Protein AF-A0A352EFZ3-F1 (afdb_monomer_lite)

Structure (mmCIF, N/CA/C/O backbone):
data_AF-A0A352EFZ3-F1
#
_entry.id   AF-A0A352EFZ3-F1
#
loop_
_atom_site.group_PDB
_atom_site.id
_atom_site.type_symbol
_atom_site.label_atom_id
_atom_site.label_alt_id
_atom_site.label_comp_id
_atom_site.label_asym_id
_atom_site.label_entity_id
_atom_site.label_seq_id
_atom_site.pdbx_PDB_ins_code
_atom_site.Cartn_x
_atom_site.Cartn_y
_atom_site.Cartn_z
_atom_site.occupancy
_atom_site.B_iso_or_e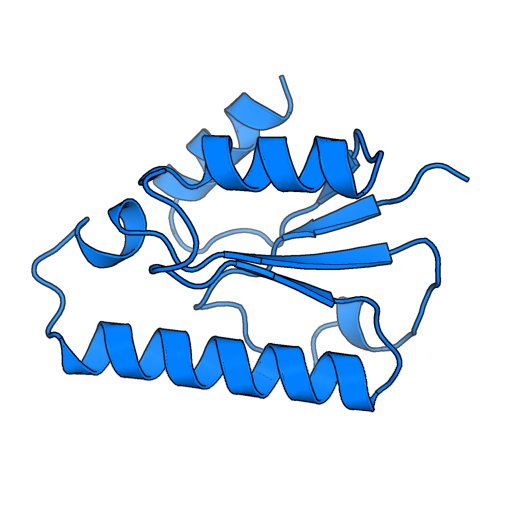quiv
_atom_site.auth_seq_id
_atom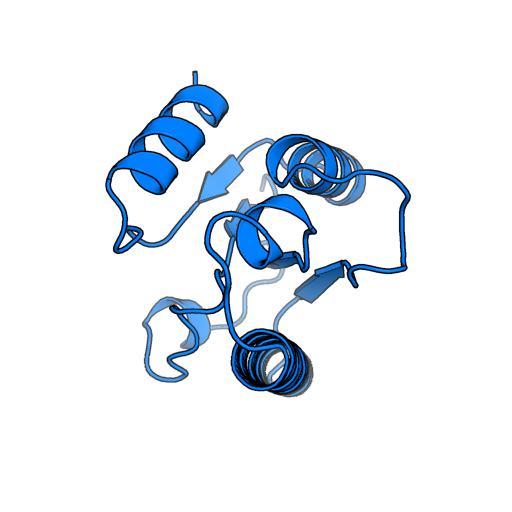_site.auth_comp_id
_atom_site.auth_asym_id
_atom_site.auth_atom_id
_atom_site.pdbx_PDB_model_num
ATOM 1 N N . MET A 1 1 ? -11.957 10.249 15.752 1.00 62.88 1 MET A N 1
ATOM 2 C CA . MET A 1 1 ? -10.671 9.515 15.722 1.00 62.88 1 MET A CA 1
ATOM 3 C C . MET A 1 1 ? -9.932 9.969 14.480 1.00 62.88 1 MET A C 1
ATOM 5 O O . MET A 1 1 ? -10.597 10.143 13.468 1.00 62.88 1 MET A O 1
ATOM 9 N N . ASN A 1 2 ? -8.627 10.232 14.569 1.00 81.69 2 ASN A N 1
ATOM 10 C CA . ASN A 1 2 ? -7.850 10.660 13.405 1.00 81.69 2 ASN A CA 1
ATOM 11 C C . ASN A 1 2 ? -7.602 9.438 12.496 1.00 81.69 2 ASN A C 1
ATOM 13 O O . ASN A 1 2 ? -7.248 8.390 13.046 1.00 81.69 2 ASN A O 1
ATOM 17 N N . PRO A 1 3 ? -7.804 9.517 11.168 1.00 91.25 3 PRO A N 1
ATOM 18 C CA . PRO A 1 3 ? -7.509 8.403 10.271 1.00 91.25 3 PRO A CA 1
ATOM 19 C C . PRO A 1 3 ? -6.028 8.015 10.364 1.00 91.25 3 PRO A C 1
ATOM 21 O O . PRO A 1 3 ? -5.174 8.872 10.593 1.00 91.25 3 PRO A O 1
ATOM 24 N N . THR A 1 4 ? -5.710 6.737 10.191 1.00 94.50 4 THR A N 1
ATOM 25 C CA . THR A 1 4 ? -4.342 6.205 10.179 1.00 94.50 4 THR A CA 1
ATOM 26 C C . THR A 1 4 ? -4.050 5.587 8.823 1.00 94.50 4 THR A C 1
ATOM 28 O O . THR A 1 4 ? -4.795 4.728 8.348 1.00 94.50 4 THR A O 1
ATOM 31 N N . ILE A 1 5 ? -2.931 5.980 8.230 1.00 95.75 5 ILE A N 1
ATOM 32 C CA . ILE A 1 5 ? -2.423 5.395 6.997 1.00 95.75 5 ILE A CA 1
ATOM 33 C C . ILE A 1 5 ? -1.476 4.248 7.338 1.00 95.75 5 ILE A C 1
ATOM 35 O O . ILE A 1 5 ? -0.573 4.394 8.160 1.00 95.75 5 ILE A O 1
ATOM 39 N N . ARG A 1 6 ? -1.667 3.103 6.686 1.00 95.69 6 ARG A N 1
ATOM 40 C CA . ARG A 1 6 ? -0.726 1.980 6.688 1.00 95.69 6 ARG A CA 1
ATOM 41 C C . ARG A 1 6 ? -0.103 1.863 5.305 1.00 95.69 6 ARG A C 1
ATOM 43 O O . ARG A 1 6 ? -0.774 1.416 4.378 1.00 95.69 6 ARG A O 1
ATOM 50 N N . LEU A 1 7 ? 1.151 2.279 5.165 1.00 94.56 7 LEU A N 1
ATOM 51 C CA . LEU A 1 7 ? 1.888 2.121 3.912 1.00 94.56 7 LEU A CA 1
ATOM 52 C C . LEU A 1 7 ? 2.290 0.651 3.748 1.00 94.56 7 LEU A C 1
ATOM 54 O O . LEU A 1 7 ? 2.874 0.069 4.665 1.00 94.56 7 LEU A O 1
ATOM 58 N N . VAL A 1 8 ? 1.970 0.065 2.593 1.00 93.6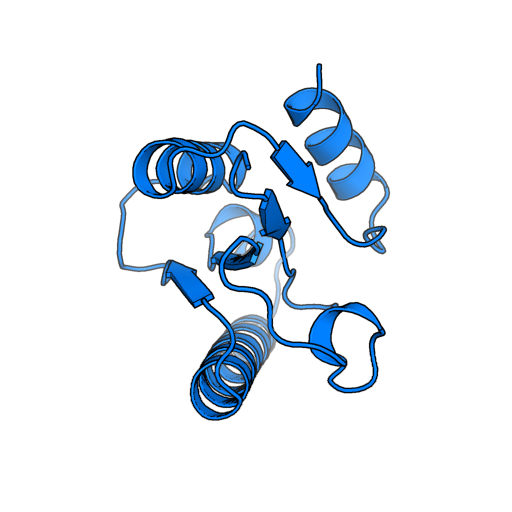9 8 VAL A N 1
ATOM 59 C CA . VAL A 1 8 ? 2.333 -1.311 2.234 1.00 93.69 8 VAL A CA 1
ATOM 60 C C . VAL A 1 8 ? 3.240 -1.281 1.008 1.00 93.69 8 VAL A C 1
ATOM 62 O O . VAL A 1 8 ? 2.852 -0.787 -0.053 1.00 93.69 8 VAL A O 1
ATOM 65 N N . LEU A 1 9 ? 4.452 -1.810 1.165 1.00 89.81 9 LEU A N 1
ATOM 66 C CA . LEU A 1 9 ? 5.453 -1.899 0.102 1.00 89.81 9 LEU A CA 1
ATOM 67 C C . LEU A 1 9 ? 5.314 -3.206 -0.699 1.00 89.81 9 LEU A C 1
ATOM 69 O O . LEU A 1 9 ? 4.644 -4.153 -0.279 1.00 89.81 9 LEU A O 1
ATOM 73 N N . GLY A 1 10 ? 5.932 -3.257 -1.882 1.00 87.81 10 GLY A N 1
ATOM 74 C CA . GLY A 1 10 ? 5.800 -4.380 -2.821 1.00 87.81 10 GLY A CA 1
ATOM 75 C C . GLY A 1 10 ? 6.392 -5.713 -2.341 1.00 87.81 10 GLY A C 1
ATOM 76 O O . GLY A 1 10 ? 6.023 -6.767 -2.850 1.00 87.81 10 GLY A O 1
ATOM 77 N N . ASP A 1 11 ? 7.277 -5.677 -1.351 1.00 86.12 11 ASP A N 1
ATOM 78 C CA . ASP A 1 11 ? 7.879 -6.816 -0.650 1.00 86.12 11 ASP A CA 1
ATOM 79 C C . ASP A 1 11 ? 7.048 -7.296 0.562 1.00 86.12 11 ASP A C 1
ATOM 81 O O . ASP A 1 11 ? 7.245 -8.406 1.049 1.00 86.12 11 ASP A O 1
ATOM 85 N N . GLN A 1 12 ? 6.054 -6.520 1.011 1.00 89.50 12 GLN A N 1
ATOM 86 C CA . GLN A 1 12 ? 5.292 -6.754 2.253 1.00 89.50 12 GLN A CA 1
ATOM 87 C C . GLN A 1 12 ? 3.925 -7.434 2.036 1.00 89.50 12 GLN A C 1
ATOM 89 O O . GLN A 1 12 ? 3.026 -7.364 2.883 1.00 89.50 12 GLN A O 1
ATOM 94 N N . LEU A 1 13 ? 3.733 -8.102 0.895 1.00 91.81 13 LEU A N 1
ATOM 95 C CA . LEU A 1 13 ? 2.445 -8.653 0.445 1.00 91.81 13 LEU A CA 1
ATOM 96 C C . LEU A 1 13 ? 2.082 -9.992 1.121 1.00 91.81 13 LEU A C 1
ATOM 98 O O . LEU A 1 13 ? 1.771 -10.986 0.464 1.00 91.81 13 LEU A O 1
ATOM 102 N N . ASN A 1 14 ? 2.114 -10.026 2.455 1.00 92.44 14 ASN A N 1
ATOM 103 C CA . ASN A 1 14 ? 1.781 -11.199 3.260 1.00 92.44 14 ASN A CA 1
ATOM 104 C C . ASN A 1 14 ? 0.344 -11.114 3.825 1.00 92.44 14 ASN A C 1
ATOM 106 O O . ASN A 1 14 ? 0.114 -10.373 4.785 1.00 92.44 14 ASN A O 1
ATOM 110 N N . PRO A 1 15 ? -0.626 -11.909 3.328 1.00 88.94 15 PRO A N 1
ATOM 111 C CA . PRO A 1 15 ? -2.015 -11.859 3.800 1.00 88.94 15 PRO A CA 1
ATOM 112 C C . PRO A 1 15 ? -2.204 -12.320 5.253 1.00 88.94 15 PRO A C 1
ATOM 114 O O . PRO A 1 15 ? -3.244 -12.041 5.839 1.00 88.94 15 PRO A O 1
ATOM 117 N N . LEU A 1 16 ? -1.229 -13.022 5.841 1.00 92.56 16 LEU A N 1
ATOM 118 C CA . LEU A 1 16 ? -1.294 -13.512 7.223 1.00 92.56 16 LEU A CA 1
ATOM 119 C C . LEU A 1 16 ? -0.794 -12.485 8.249 1.00 92.56 16 LEU A C 1
ATOM 121 O O . LEU A 1 16 ? -0.805 -12.759 9.449 1.00 92.56 16 LEU A O 1
ATOM 125 N N . HIS A 1 17 ? -0.338 -11.310 7.805 1.00 94.19 17 HIS A N 1
ATOM 126 C CA . HIS A 1 17 ? 0.139 -10.272 8.709 1.00 94.19 17 HIS A CA 1
ATOM 127 C C . HIS A 1 17 ? -0.995 -9.728 9.595 1.00 94.19 17 HIS A C 1
ATOM 129 O O . HIS A 1 17 ? -2.128 -9.532 9.147 1.00 94.19 17 HIS A O 1
ATOM 135 N N . SER A 1 18 ? -0.671 -9.416 10.855 1.00 93.19 18 SER A N 1
ATOM 136 C CA . SER A 1 18 ? -1.639 -8.993 11.879 1.00 93.19 18 SER A CA 1
ATOM 137 C C . SER A 1 18 ? -2.459 -7.766 11.476 1.00 93.19 18 SER A C 1
ATOM 139 O O . SER A 1 18 ? -3.611 -7.635 11.890 1.00 93.19 18 SER A O 1
ATOM 141 N N . TRP A 1 19 ? -1.904 -6.897 10.625 1.00 94.25 19 TRP A N 1
ATOM 142 C CA . TRP A 1 19 ? -2.608 -5.740 10.075 1.00 94.25 19 TRP A CA 1
ATOM 143 C C . TRP A 1 19 ? -3.950 -6.107 9.446 1.00 94.25 19 TRP A C 1
ATOM 145 O O . TRP A 1 19 ? -4.929 -5.412 9.698 1.00 94.25 19 TRP A O 1
ATOM 155 N N . TYR A 1 20 ? -4.010 -7.208 8.700 1.00 94.25 20 TYR A N 1
ATOM 156 C CA . TYR A 1 20 ? -5.156 -7.549 7.857 1.00 94.25 20 TYR A CA 1
ATOM 157 C C . TYR A 1 20 ? -6.214 -8.401 8.573 1.00 94.25 20 TYR A C 1
ATOM 159 O O . TYR A 1 20 ? -7.251 -8.710 7.992 1.00 94.25 20 TYR A O 1
ATOM 167 N N . THR A 1 21 ? -5.982 -8.751 9.844 1.00 92.81 21 THR A N 1
ATOM 168 C CA . THR A 1 21 ? -6.868 -9.618 10.646 1.00 92.81 21 THR A CA 1
ATOM 169 C C . THR A 1 21 ? -8.213 -8.983 10.983 1.00 92.81 21 THR A C 1
ATOM 171 O O . THR A 1 21 ? -9.189 -9.693 11.211 1.00 92.81 21 THR A O 1
ATOM 174 N N . THR A 1 22 ? -8.275 -7.651 11.034 1.00 91.88 22 THR A N 1
ATOM 175 C CA . THR A 1 22 ? -9.484 -6.905 11.394 1.00 91.88 22 THR A CA 1
ATOM 176 C C . THR A 1 22 ? -9.651 -5.688 10.498 1.00 91.88 22 THR A C 1
ATOM 178 O O . THR A 1 22 ? -8.691 -4.986 10.180 1.00 91.88 22 THR A O 1
ATOM 181 N N . THR A 1 23 ? -10.890 -5.427 10.093 1.00 93.69 23 THR A N 1
ATOM 182 C CA . THR A 1 23 ? -11.253 -4.238 9.320 1.00 93.69 23 THR A CA 1
ATOM 183 C C . THR A 1 23 ? -11.549 -3.076 10.263 1.00 93.69 23 THR A C 1
ATOM 185 O O . THR A 1 23 ? -12.289 -3.237 11.235 1.00 93.69 23 THR A O 1
ATOM 188 N N . SER A 1 24 ? -11.042 -1.884 9.957 1.00 94.31 24 SER A N 1
ATOM 189 C CA . SER A 1 24 ? -11.353 -0.656 10.694 1.00 94.31 24 SER A CA 1
ATOM 190 C C . SER A 1 24 ? -11.620 0.484 9.725 1.00 94.31 24 SER A C 1
ATOM 192 O O . SER A 1 24 ? -10.838 0.713 8.808 1.00 94.31 24 SER A O 1
ATOM 194 N N . LYS A 1 25 ? -12.690 1.250 9.966 1.00 92.56 25 LYS A N 1
ATOM 195 C CA . LYS A 1 25 ? -13.021 2.434 9.157 1.00 92.56 25 LYS A CA 1
ATOM 196 C C . LYS A 1 25 ? -12.047 3.602 9.344 1.00 92.56 25 LYS A C 1
ATOM 198 O O . LYS A 1 25 ? -12.122 4.569 8.599 1.00 92.56 25 LYS A O 1
ATOM 203 N N . ASN A 1 26 ? -11.176 3.525 10.346 1.00 94.19 26 ASN A N 1
ATOM 204 C CA . ASN A 1 26 ? -10.174 4.552 10.617 1.00 94.19 26 ASN A CA 1
ATOM 205 C C . ASN A 1 26 ? -8.816 4.222 9.990 1.00 94.19 26 ASN A C 1
ATOM 207 O O . ASN A 1 26 ? -7.882 4.990 10.177 1.00 94.19 26 ASN A O 1
ATOM 211 N N . ILE A 1 27 ? -8.672 3.069 9.332 1.00 96.00 27 ILE A N 1
ATOM 212 C CA . ILE A 1 27 ? -7.401 2.616 8.769 1.00 96.00 27 ILE A CA 1
ATOM 213 C C . ILE A 1 27 ? -7.531 2.560 7.257 1.00 96.00 27 ILE A C 1
ATOM 215 O O . ILE A 1 27 ? -8.394 1.850 6.744 1.00 96.00 27 ILE A O 1
ATOM 219 N N . THR A 1 28 ? -6.627 3.246 6.566 1.00 97.19 28 THR A N 1
ATOM 220 C CA . THR A 1 28 ? -6.497 3.180 5.111 1.00 97.19 28 THR A CA 1
ATOM 221 C C . THR A 1 28 ? -5.150 2.573 4.748 1.00 97.19 28 THR A C 1
ATOM 223 O O . THR A 1 28 ? -4.101 3.065 5.166 1.00 97.19 28 THR A O 1
ATOM 226 N N . TYR A 1 29 ? -5.172 1.494 3.970 1.00 97.12 29 TYR A N 1
ATOM 227 C CA . TYR A 1 29 ? -3.964 0.902 3.405 1.00 97.12 29 TYR A CA 1
ATOM 228 C C . TYR A 1 29 ? -3.579 1.656 2.140 1.00 97.12 29 TYR A C 1
ATOM 230 O O . TYR A 1 29 ? -4.403 1.803 1.239 1.00 97.12 29 TYR A O 1
ATOM 238 N N . VAL A 1 30 ? -2.341 2.134 2.084 1.00 96.44 30 VAL A N 1
ATOM 239 C CA . VAL A 1 30 ? -1.803 2.899 0.958 1.00 96.44 30 VAL A CA 1
ATOM 240 C C . VAL A 1 30 ? -0.798 2.037 0.208 1.00 96.44 30 VAL A C 1
ATOM 242 O O . VAL A 1 30 ? 0.161 1.541 0.798 1.00 96.44 30 VAL A O 1
ATOM 245 N N . PHE A 1 31 ? -1.019 1.894 -1.095 1.00 95.56 31 PHE A N 1
ATOM 246 C CA . PHE A 1 31 ? -0.107 1.249 -2.035 1.00 95.56 31 PHE A CA 1
ATOM 247 C C . PHE A 1 31 ? 0.320 2.275 -3.078 1.00 95.56 31 PHE A C 1
ATOM 249 O O . PHE A 1 31 ? -0.521 2.992 -3.622 1.00 95.56 31 PHE A O 1
ATOM 256 N N . ILE A 1 32 ? 1.619 2.350 -3.357 1.00 93.25 32 ILE A N 1
ATOM 257 C CA . ILE A 1 32 ? 2.176 3.318 -4.302 1.00 93.25 32 ILE A CA 1
ATOM 258 C C . ILE A 1 32 ? 3.103 2.596 -5.271 1.00 93.25 32 ILE A C 1
ATOM 260 O O . ILE A 1 32 ? 4.115 2.030 -4.866 1.00 93.25 32 ILE A O 1
ATOM 264 N N . GLU A 1 33 ? 2.781 2.653 -6.559 1.00 91.31 33 GLU A N 1
ATOM 265 C CA . GLU A 1 33 ? 3.723 2.335 -7.627 1.00 91.31 33 GLU A CA 1
ATOM 266 C C . GLU A 1 33 ? 4.491 3.618 -7.994 1.00 91.31 33 GLU A C 1
ATOM 268 O O . GLU A 1 33 ? 3.887 4.586 -8.452 1.00 91.31 33 GLU A O 1
ATOM 273 N N . CYS A 1 34 ? 5.815 3.656 -7.812 1.00 84.50 34 CYS A N 1
ATOM 274 C CA . CYS A 1 34 ? 6.632 4.825 -8.158 1.00 84.50 34 CYS A CA 1
ATOM 275 C C . CYS A 1 34 ? 7.850 4.454 -9.016 1.00 84.50 34 CYS A C 1
ATOM 277 O O . CYS A 1 34 ? 8.311 3.309 -9.040 1.00 84.50 34 CYS A O 1
ATOM 279 N N . LYS A 1 35 ? 8.372 5.441 -9.755 1.00 73.75 35 LYS A N 1
ATOM 280 C CA . LYS A 1 35 ? 9.516 5.248 -10.660 1.00 73.75 35 LYS A CA 1
ATOM 281 C C . LYS A 1 35 ? 10.824 5.069 -9.900 1.00 73.75 35 LYS A C 1
ATOM 283 O O . LYS A 1 35 ? 11.667 4.308 -10.360 1.00 73.75 35 LYS A O 1
ATOM 288 N N . GLU A 1 36 ? 10.987 5.748 -8.768 1.00 68.19 36 GLU A N 1
ATOM 289 C CA . GLU A 1 36 ? 12.205 5.708 -7.953 1.00 68.19 36 GLU A CA 1
ATOM 290 C C . GLU A 1 36 ? 12.555 4.272 -7.521 1.00 68.19 36 GLU A C 1
ATOM 292 O O . GLU A 1 36 ? 13.643 3.783 -7.818 1.00 68.19 36 GLU A O 1
ATOM 297 N N . GLU A 1 37 ? 11.593 3.534 -6.961 1.00 63.47 37 GLU A N 1
ATOM 298 C CA . GLU A 1 37 ? 11.789 2.135 -6.546 1.00 63.47 37 GLU A CA 1
ATOM 299 C C . GLU A 1 37 ? 11.946 1.178 -7.745 1.00 63.47 37 GLU A C 1
ATOM 301 O O . GLU A 1 37 ? 12.676 0.190 -7.683 1.00 63.47 37 GLU A O 1
ATOM 306 N N . ALA A 1 38 ? 11.331 1.494 -8.889 1.00 58.41 38 ALA A N 1
ATOM 307 C CA . ALA A 1 38 ? 11.482 0.714 -10.118 1.00 58.41 38 ALA A CA 1
ATOM 308 C C . ALA A 1 38 ? 12.822 0.947 -10.851 1.00 58.41 38 ALA A C 1
ATOM 310 O O . ALA A 1 38 ? 13.172 0.157 -11.730 1.00 58.41 38 ALA A O 1
ATOM 311 N N . SER A 1 39 ? 13.561 2.013 -10.516 1.00 55.38 39 SER A N 1
ATOM 312 C CA . SER A 1 39 ? 14.789 2.434 -11.214 1.00 55.38 39 SER A CA 1
ATOM 313 C C . SER A 1 39 ? 16.061 2.414 -10.356 1.00 55.38 39 SER A C 1
ATOM 315 O O . SER A 1 39 ? 17.146 2.633 -10.892 1.00 55.38 39 SER A O 1
ATOM 317 N N . TYR A 1 40 ? 15.961 2.097 -9.059 1.00 50.19 40 TYR A N 1
ATOM 318 C CA . TYR A 1 40 ? 17.090 2.101 -8.115 1.00 50.19 40 TYR A CA 1
ATOM 319 C C . TYR A 1 40 ? 18.212 1.091 -8.446 1.00 50.19 40 TYR A C 1
ATOM 321 O O . TYR A 1 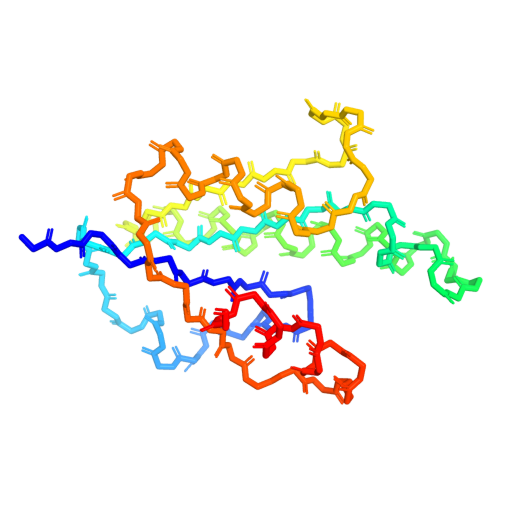40 ? 19.374 1.301 -8.103 1.00 50.19 40 TYR A O 1
ATOM 329 N N . ALA A 1 41 ? 17.905 0.027 -9.185 1.00 48.91 41 ALA A N 1
ATOM 330 C CA . ALA A 1 41 ? 18.885 -0.861 -9.808 1.00 48.91 41 ALA A CA 1
ATOM 331 C C . ALA A 1 41 ? 18.388 -1.219 -11.220 1.00 48.91 41 ALA A C 1
ATOM 333 O O . ALA A 1 41 ? 17.203 -1.012 -11.497 1.00 48.91 41 ALA A O 1
ATOM 334 N N . PRO A 1 42 ? 19.221 -1.778 -12.125 1.00 52.16 42 PRO A N 1
ATOM 335 C CA . PRO A 1 42 ? 18.746 -2.344 -13.387 1.00 52.16 42 PRO A CA 1
ATOM 336 C C . PRO A 1 42 ? 17.905 -3.594 -13.092 1.00 52.16 42 PRO A C 1
ATOM 338 O O . PRO A 1 42 ? 18.324 -4.736 -13.273 1.00 52.16 42 PRO A O 1
ATOM 341 N N . HIS A 1 43 ? 16.710 -3.388 -12.552 1.00 58.50 43 HIS A N 1
ATOM 342 C CA . HIS A 1 43 ? 15.746 -4.432 -12.329 1.00 58.50 43 HIS A CA 1
ATOM 343 C C . HIS A 1 43 ? 15.180 -4.820 -13.685 1.00 58.50 43 HIS A C 1
ATOM 345 O O . HIS A 1 43 ? 14.710 -3.988 -14.460 1.00 58.50 43 HIS A O 1
ATOM 351 N N . HIS A 1 44 ? 15.251 -6.115 -13.983 1.00 66.56 44 HIS A N 1
ATOM 352 C CA . HIS A 1 44 ? 14.622 -6.672 -15.166 1.00 66.56 44 HIS A CA 1
ATOM 353 C C . HIS A 1 44 ? 13.139 -6.275 -15.177 1.00 66.56 44 HIS A C 1
ATOM 355 O O . HIS A 1 44 ? 12.463 -6.420 -14.157 1.00 66.56 44 HIS A O 1
ATOM 361 N N . ILE A 1 45 ? 12.620 -5.809 -16.315 1.00 72.25 45 ILE A N 1
ATOM 362 C CA . ILE A 1 45 ? 11.247 -5.280 -16.447 1.00 72.25 45 ILE A CA 1
ATOM 363 C C . ILE A 1 45 ? 10.204 -6.266 -15.890 1.00 72.25 45 ILE A C 1
ATOM 365 O O . ILE A 1 45 ? 9.246 -5.860 -15.238 1.00 72.25 45 ILE A O 1
ATOM 369 N N . GLN A 1 46 ? 10.428 -7.574 -16.059 1.00 75.12 46 GLN A N 1
ATOM 370 C CA . GLN A 1 46 ? 9.550 -8.618 -15.514 1.00 75.12 46 GLN A CA 1
ATOM 371 C C . GLN A 1 46 ? 9.453 -8.601 -13.981 1.00 75.12 46 GLN A C 1
ATOM 373 O O . GLN A 1 46 ? 8.384 -8.886 -13.449 1.00 75.12 46 GLN A O 1
ATOM 378 N N . LYS A 1 47 ? 10.530 -8.247 -13.264 1.00 80.81 47 LYS A N 1
ATOM 379 C CA . LYS A 1 47 ? 10.515 -8.129 -11.798 1.00 80.81 47 LYS A CA 1
ATOM 380 C C . LYS A 1 47 ? 9.583 -6.996 -11.371 1.00 80.81 47 LYS A C 1
ATOM 382 O O . LYS A 1 47 ? 8.729 -7.207 -10.518 1.00 80.81 47 LYS A O 1
ATOM 387 N N . VAL A 1 48 ? 9.715 -5.824 -11.996 1.00 82.25 48 VAL A N 1
ATOM 388 C CA . VAL A 1 48 ? 8.883 -4.646 -11.694 1.00 82.25 48 VAL A CA 1
ATOM 389 C C . VAL A 1 48 ? 7.412 -4.934 -11.997 1.00 82.25 48 VAL A C 1
ATOM 391 O O . VAL A 1 48 ? 6.552 -4.729 -11.145 1.00 82.25 48 VAL A O 1
ATOM 394 N N . VAL A 1 49 ? 7.124 -5.490 -13.178 1.00 84.81 49 VAL A N 1
ATOM 395 C CA . VAL A 1 49 ? 5.756 -5.868 -13.566 1.00 84.81 49 VAL A CA 1
ATOM 396 C C . VAL A 1 49 ? 5.173 -6.914 -12.612 1.00 84.81 49 VAL A C 1
ATOM 398 O O . VAL A 1 49 ? 4.008 -6.804 -12.230 1.00 84.81 49 VAL A O 1
ATOM 401 N N . GLY A 1 50 ? 5.969 -7.901 -12.190 1.00 87.12 50 GLY A N 1
ATOM 402 C CA . GLY A 1 50 ? 5.546 -8.919 -11.228 1.00 87.12 50 GLY A CA 1
ATOM 403 C C . GLY A 1 50 ? 5.188 -8.334 -9.860 1.00 87.12 50 GLY A C 1
ATOM 404 O O . GLY A 1 50 ? 4.149 -8.685 -9.299 1.00 87.12 50 GLY A O 1
ATOM 405 N N . ILE A 1 51 ? 5.996 -7.395 -9.357 1.00 89.12 51 ILE A N 1
ATOM 406 C CA . ILE A 1 51 ? 5.723 -6.692 -8.096 1.00 89.12 51 ILE A CA 1
ATOM 407 C C . ILE A 1 51 ? 4.430 -5.882 -8.212 1.00 89.12 51 ILE A C 1
ATOM 409 O O . ILE A 1 51 ? 3.534 -6.064 -7.393 1.00 89.12 51 ILE A O 1
ATOM 413 N N . PHE A 1 52 ? 4.274 -5.059 -9.253 1.00 91.38 52 PHE A N 1
ATOM 414 C CA . PHE A 1 52 ? 3.063 -4.247 -9.422 1.00 91.38 52 PHE A CA 1
ATOM 415 C C . PHE A 1 52 ? 1.809 -5.098 -9.599 1.00 91.38 52 PHE A C 1
ATOM 417 O O . PHE A 1 52 ? 0.782 -4.800 -9.001 1.00 91.38 52 PHE A O 1
ATOM 424 N N . THR A 1 53 ? 1.885 -6.191 -10.359 1.00 93.19 53 THR A N 1
ATOM 425 C CA . THR A 1 53 ? 0.749 -7.116 -10.504 1.00 93.19 53 THR A CA 1
ATOM 426 C C . THR A 1 53 ? 0.357 -7.699 -9.147 1.00 93.19 53 THR A C 1
ATOM 428 O O . THR A 1 53 ? -0.813 -7.667 -8.778 1.00 93.19 53 THR A O 1
ATOM 431 N N . SER A 1 54 ? 1.342 -8.130 -8.355 1.00 94.25 54 SER A N 1
ATOM 432 C CA . SER A 1 54 ? 1.100 -8.664 -7.011 1.00 94.25 54 SER A CA 1
ATOM 433 C C . SER A 1 54 ? 0.513 -7.609 -6.065 1.00 94.25 54 SER A C 1
ATOM 435 O O . SER A 1 54 ? -0.402 -7.915 -5.303 1.00 94.25 54 SER A O 1
ATOM 437 N N . MET A 1 55 ? 0.991 -6.360 -6.128 1.00 95.75 55 MET A N 1
ATOM 438 C CA . MET A 1 55 ? 0.462 -5.245 -5.332 1.00 95.75 55 MET A CA 1
ATOM 439 C C . MET A 1 55 ? -0.998 -4.948 -5.676 1.00 95.75 55 MET A C 1
ATOM 441 O O . MET A 1 55 ? -1.815 -4.796 -4.769 1.00 95.75 55 MET A O 1
ATOM 445 N N . ARG A 1 56 ? -1.341 -4.900 -6.970 1.00 96.50 56 ARG A N 1
ATOM 446 C CA . ARG A 1 56 ? -2.713 -4.669 -7.453 1.00 96.50 56 ARG A CA 1
ATOM 447 C C . ARG A 1 56 ? -3.660 -5.764 -6.974 1.00 96.50 56 ARG A C 1
ATOM 449 O O . ARG A 1 56 ? -4.699 -5.451 -6.396 1.00 96.50 56 ARG A O 1
ATOM 456 N N . ASP A 1 57 ? -3.275 -7.026 -7.152 1.00 97.31 57 ASP A N 1
ATOM 457 C CA . ASP A 1 57 ? -4.067 -8.178 -6.712 1.00 97.31 57 ASP A CA 1
ATOM 458 C C . ASP A 1 57 ? -4.260 -8.173 -5.193 1.00 97.31 57 ASP A C 1
ATOM 460 O O . ASP A 1 57 ? -5.356 -8.423 -4.688 1.00 97.31 57 ASP A O 1
ATOM 464 N N . PHE A 1 58 ? -3.207 -7.853 -4.440 1.00 97.69 58 PHE A N 1
ATOM 465 C CA . PHE A 1 58 ? -3.278 -7.783 -2.986 1.00 97.69 58 PHE A CA 1
ATOM 466 C C . PHE A 1 58 ? -4.185 -6.642 -2.508 1.00 97.69 58 PHE A C 1
ATOM 468 O O . PHE A 1 58 ? -5.051 -6.854 -1.659 1.00 97.69 58 PHE A O 1
ATOM 475 N N . ALA A 1 59 ? -4.050 -5.455 -3.100 1.00 97.75 59 ALA A N 1
ATOM 476 C CA . ALA A 1 59 ? -4.914 -4.313 -2.834 1.00 97.75 59 ALA A CA 1
ATOM 477 C C . ALA A 1 59 ? -6.386 -4.629 -3.131 1.00 97.75 59 ALA A C 1
ATOM 479 O O . ALA A 1 59 ? -7.258 -4.297 -2.327 1.00 97.75 59 ALA A O 1
ATOM 480 N N . GLN A 1 60 ? -6.671 -5.311 -4.245 1.00 98.00 60 GLN A N 1
ATOM 481 C CA . GLN A 1 60 ? -8.031 -5.728 -4.578 1.00 98.00 60 GLN A CA 1
ATOM 482 C C . GLN A 1 60 ? -8.584 -6.722 -3.554 1.00 98.00 60 GLN A C 1
ATOM 484 O O . GLN A 1 60 ? -9.678 -6.514 -3.036 1.00 98.00 60 GLN A O 1
ATOM 489 N N . AR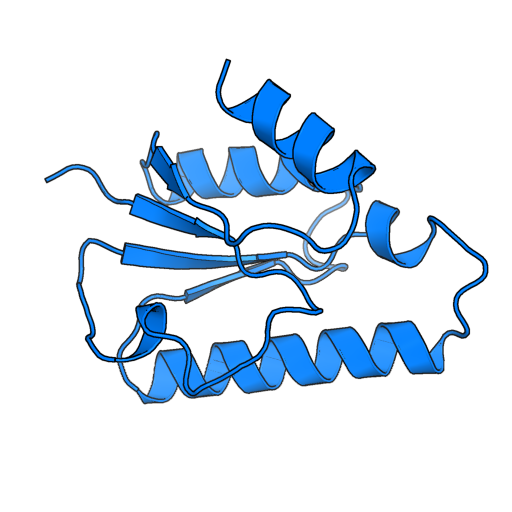G A 1 61 ? -7.800 -7.735 -3.168 1.00 97.00 61 ARG A N 1
ATOM 490 C CA . ARG A 1 61 ? -8.197 -8.696 -2.127 1.00 97.00 61 ARG A CA 1
ATOM 491 C C . ARG A 1 61 ? -8.518 -8.016 -0.796 1.00 97.00 61 ARG A C 1
ATOM 493 O O . ARG A 1 61 ? -9.469 -8.415 -0.131 1.00 97.00 61 ARG A O 1
ATOM 500 N N . LEU A 1 62 ? -7.756 -6.992 -0.405 1.00 97.19 62 LEU A N 1
ATOM 501 C CA . LEU A 1 62 ? -8.048 -6.219 0.805 1.00 97.19 62 LEU A CA 1
ATOM 502 C C . LEU A 1 62 ? -9.372 -5.448 0.688 1.00 97.19 62 LEU A C 1
ATOM 504 O O . LEU A 1 62 ? -10.145 -5.438 1.648 1.00 97.19 62 LEU A O 1
ATOM 508 N N . ARG A 1 63 ? -9.668 -4.849 -0.475 1.00 97.50 63 ARG A N 1
ATOM 509 C CA . ARG A 1 63 ? -10.967 -4.198 -0.726 1.00 97.50 63 ARG A CA 1
ATOM 510 C C . ARG A 1 63 ? -12.121 -5.190 -0.631 1.00 97.50 63 ARG A C 1
ATOM 512 O O . ARG A 1 63 ? -13.105 -4.899 0.043 1.00 97.50 63 ARG A O 1
ATOM 519 N N . ASP A 1 64 ? -11.975 -6.367 -1.236 1.00 97.19 64 ASP A N 1
ATOM 520 C CA . ASP A 1 64 ? -12.996 -7.423 -1.218 1.00 97.19 64 ASP A CA 1
ATOM 521 C C . ASP A 1 64 ? -13.267 -7.936 0.210 1.00 97.19 64 ASP A C 1
ATOM 523 O O . ASP A 1 64 ? -14.381 -8.339 0.539 1.00 97.19 64 ASP A O 1
ATOM 527 N N . GLN A 1 65 ? -12.262 -7.869 1.087 1.00 95.56 65 GLN A N 1
ATOM 528 C CA . GLN A 1 65 ? -12.372 -8.179 2.516 1.00 95.56 65 GLN A CA 1
ATOM 529 C C . GLN A 1 65 ? -12.949 -7.027 3.363 1.00 95.56 65 GLN A C 1
ATOM 531 O O . GLN A 1 65 ? -13.112 -7.185 4.572 1.00 95.56 65 GLN A O 1
ATOM 536 N N . GLY A 1 66 ? -13.265 -5.875 2.763 1.00 96.75 66 GLY A N 1
ATOM 537 C CA . GLY A 1 66 ? -13.865 -4.722 3.439 1.00 96.75 66 GLY A CA 1
ATOM 538 C C . GLY A 1 66 ? -12.868 -3.734 4.054 1.00 96.75 66 GLY A C 1
ATOM 539 O O . GLY A 1 66 ? -13.274 -2.853 4.818 1.00 96.75 66 GLY A O 1
ATOM 540 N N . HIS A 1 67 ? -11.573 -3.848 3.745 1.00 97.31 67 HIS A N 1
ATOM 541 C CA . HIS A 1 67 ? -10.575 -2.852 4.146 1.00 97.31 67 HIS A CA 1
ATOM 542 C C . HIS A 1 67 ? -10.641 -1.608 3.251 1.00 97.31 67 HIS A C 1
ATOM 544 O O . HIS A 1 67 ? -10.960 -1.692 2.065 1.00 97.31 67 HIS A O 1
ATOM 550 N N . GLN A 1 68 ? -10.283 -0.442 3.794 1.00 97.19 68 GLN A N 1
ATOM 551 C CA . GLN A 1 68 ? -10.124 0.766 2.981 1.00 97.19 68 GLN A CA 1
ATOM 552 C C . GLN A 1 68 ? -8.749 0.772 2.325 1.00 97.19 68 GLN A C 1
ATOM 554 O O . GLN A 1 68 ? -7.735 0.619 3.007 1.00 97.19 68 GLN A O 1
ATOM 559 N N . VAL A 1 69 ? -8.712 0.976 1.011 1.00 97.69 69 VAL A N 1
ATOM 560 C CA . VAL A 1 69 ? -7.473 0.928 0.234 1.00 97.69 69 VAL A CA 1
ATOM 561 C C . VAL A 1 69 ? -7.391 2.126 -0.697 1.00 97.69 69 VAL A C 1
ATOM 563 O O . VAL A 1 69 ? -8.240 2.289 -1.575 1.00 97.69 69 VAL A O 1
ATOM 566 N N . TRP A 1 70 ? -6.324 2.900 -0.542 1.00 97.12 70 TRP A N 1
ATOM 567 C CA . TRP A 1 70 ? -5.910 3.946 -1.465 1.00 97.12 70 TRP A CA 1
ATOM 568 C C . TRP A 1 70 ? -4.729 3.423 -2.290 1.00 97.12 70 TRP A C 1
ATOM 570 O O . TRP A 1 70 ? -3.795 2.830 -1.748 1.00 97.12 70 TRP A O 1
ATOM 580 N N . TYR A 1 71 ? -4.796 3.569 -3.609 1.00 96.75 71 TYR A N 1
ATOM 581 C CA . TYR A 1 71 ? -3.821 2.976 -4.522 1.00 96.75 71 TYR A CA 1
ATOM 582 C C . TYR A 1 71 ? -3.405 4.001 -5.569 1.00 96.75 71 TYR A C 1
ATOM 584 O O . TYR A 1 71 ? -4.271 4.592 -6.206 1.00 96.75 71 TYR A O 1
ATOM 592 N N . HIS A 1 72 ? -2.098 4.161 -5.763 1.00 94.69 72 HIS A N 1
ATOM 593 C CA . HIS A 1 72 ? -1.523 4.979 -6.825 1.00 94.69 72 HIS A CA 1
ATOM 594 C C . HIS A 1 72 ? -0.841 4.100 -7.868 1.00 94.69 72 HIS A C 1
ATOM 596 O O . HIS A 1 72 ? 0.126 3.403 -7.546 1.00 94.69 72 HIS A O 1
ATOM 602 N N . HIS A 1 73 ? -1.313 4.144 -9.113 1.00 92.19 73 HIS A N 1
ATOM 603 C CA . HIS A 1 73 ? -0.622 3.510 -10.229 1.00 92.19 73 HIS A CA 1
ATOM 604 C C . HIS A 1 73 ? 0.501 4.405 -10.753 1.00 92.19 73 HIS A C 1
ATOM 606 O O . HIS A 1 73 ? 0.393 5.628 -10.766 1.00 92.19 73 HIS A O 1
ATOM 612 N N . ILE A 1 74 ? 1.558 3.792 -11.291 1.00 87.25 74 ILE A N 1
ATOM 613 C CA . ILE A 1 74 ? 2.759 4.511 -11.759 1.00 87.25 74 ILE A CA 1
ATOM 614 C C . ILE A 1 74 ? 2.482 5.511 -12.898 1.00 87.25 74 ILE A C 1
ATOM 616 O O . ILE A 1 74 ? 3.327 6.347 -13.218 1.00 87.25 74 ILE A O 1
ATOM 620 N N . LEU A 1 75 ? 1.318 5.400 -13.545 1.00 85.19 75 LEU A N 1
ATOM 621 C CA . LEU A 1 75 ? 0.876 6.261 -14.642 1.00 85.19 75 LEU A CA 1
ATOM 622 C C . LEU A 1 75 ? -0.143 7.328 -14.205 1.00 85.19 75 LEU A C 1
ATOM 624 O O . LEU A 1 75 ? -0.513 8.157 -15.033 1.00 85.19 75 LEU A O 1
ATOM 628 N N . ASP A 1 76 ? -0.573 7.333 -12.940 1.00 84.62 76 ASP A N 1
ATOM 629 C CA . ASP A 1 76 ? -1.617 8.242 -12.448 1.00 84.62 76 ASP A CA 1
ATOM 630 C C . ASP A 1 76 ? -1.090 9.658 -12.178 1.00 84.62 76 ASP A C 1
ATOM 632 O O . ASP A 1 76 ? -1.863 10.613 -12.132 1.00 84.62 76 ASP A O 1
ATOM 636 N N . SER A 1 77 ? 0.224 9.829 -11.998 1.00 80.69 77 SER A N 1
ATOM 637 C CA . SER A 1 77 ? 0.832 11.152 -11.850 1.00 80.69 77 SER A CA 1
ATOM 638 C C . SER A 1 77 ? 2.221 11.249 -12.473 1.00 80.69 77 SER A C 1
ATOM 640 O O . SER A 1 77 ? 2.887 10.260 -12.777 1.00 80.69 77 SER A O 1
ATOM 642 N N . THR A 1 78 ? 2.686 12.486 -12.650 1.00 78.00 78 THR A N 1
ATOM 643 C CA . THR A 1 78 ? 4.071 12.777 -13.036 1.00 78.00 78 THR A CA 1
ATOM 644 C C . THR A 1 78 ? 5.039 12.719 -11.854 1.00 78.00 78 THR A C 1
ATOM 646 O O . THR A 1 78 ? 6.248 12.794 -12.077 1.00 78.00 78 THR A O 1
ATOM 649 N N . ALA A 1 79 ? 4.539 12.617 -10.616 1.00 77.25 79 ALA A N 1
ATOM 650 C CA . ALA A 1 79 ? 5.378 12.533 -9.430 1.00 77.25 79 ALA A CA 1
ATOM 651 C C . ALA A 1 79 ? 6.160 11.213 -9.450 1.00 77.25 79 ALA A C 1
ATOM 653 O O . ALA A 1 79 ? 5.597 10.136 -9.622 1.00 77.25 79 ALA A O 1
ATOM 654 N N . ALA A 1 80 ? 7.482 11.306 -9.318 1.00 74.25 80 ALA A N 1
ATOM 655 C CA . ALA A 1 80 ? 8.360 10.140 -9.381 1.00 74.25 80 ALA A CA 1
ATOM 656 C C . ALA A 1 80 ? 8.658 9.542 -7.998 1.00 74.25 80 ALA A C 1
ATOM 658 O O . ALA A 1 80 ? 8.949 8.347 -7.913 1.00 74.25 80 ALA A O 1
ATOM 659 N N . GLU A 1 81 ? 8.585 10.371 -6.954 1.00 81.25 81 GLU A N 1
ATOM 660 C CA . GLU A 1 81 ? 9.062 10.071 -5.604 1.00 81.25 81 GLU A CA 1
ATOM 661 C C . GLU A 1 81 ? 7.943 9.573 -4.688 1.00 81.25 81 GLU A C 1
ATOM 663 O O . GLU A 1 81 ? 6.829 10.111 -4.674 1.00 81.25 81 GLU A O 1
ATOM 668 N N . LEU A 1 82 ? 8.276 8.583 -3.859 1.00 84.31 82 LEU A N 1
ATOM 669 C CA . LEU A 1 82 ? 7.347 7.974 -2.906 1.00 84.31 82 LEU A CA 1
ATOM 670 C C . LEU A 1 82 ? 6.790 8.994 -1.896 1.00 84.31 82 LEU A C 1
ATOM 672 O O . LEU A 1 82 ? 5.589 8.991 -1.632 1.00 84.31 82 LEU A O 1
ATOM 676 N N . SER A 1 83 ? 7.632 9.882 -1.356 1.00 84.50 83 SER A N 1
ATOM 677 C CA . SER A 1 83 ? 7.250 10.913 -0.374 1.00 84.50 83 SER A CA 1
ATOM 678 C C . SER A 1 83 ? 6.185 11.858 -0.906 1.00 84.50 83 SER A C 1
ATOM 680 O O . SER A 1 83 ? 5.230 12.163 -0.199 1.00 84.50 83 SER A O 1
ATOM 682 N N . SER A 1 84 ? 6.335 12.311 -2.150 1.00 87.44 84 SER A N 1
ATOM 683 C CA . SER A 1 84 ? 5.433 13.278 -2.776 1.00 87.44 84 SER A CA 1
ATOM 684 C C . SER A 1 84 ? 4.040 12.679 -2.981 1.00 87.44 84 SER A C 1
ATOM 686 O O . SER A 1 84 ? 3.022 13.318 -2.695 1.00 87.44 84 SER A O 1
ATOM 688 N N . ILE A 1 85 ? 3.989 11.420 -3.423 1.00 90.81 85 ILE A N 1
ATOM 689 C CA . ILE A 1 85 ? 2.736 10.684 -3.607 1.00 90.81 85 ILE A CA 1
ATOM 690 C C . ILE A 1 85 ? 2.096 10.391 -2.245 1.00 90.81 85 ILE A C 1
ATOM 692 O O . ILE A 1 85 ? 0.908 10.640 -2.055 1.00 90.81 85 ILE A O 1
ATOM 696 N N . LEU A 1 86 ? 2.887 9.931 -1.271 1.00 90.44 86 LEU A N 1
ATOM 697 C CA . LEU A 1 86 ? 2.409 9.649 0.081 1.00 90.44 86 LEU A CA 1
ATOM 698 C C . LEU A 1 86 ? 1.877 10.907 0.775 1.00 90.44 86 LEU A C 1
ATOM 700 O O . LEU A 1 86 ? 0.826 10.854 1.403 1.00 90.44 86 LEU A O 1
ATOM 704 N N . TYR A 1 87 ? 2.552 12.048 0.627 1.00 89.94 87 TYR A N 1
ATOM 705 C CA . TYR A 1 87 ? 2.073 13.327 1.144 1.00 89.94 87 TYR A CA 1
ATOM 706 C C . TYR A 1 87 ? 0.715 13.700 0.541 1.00 89.94 87 TYR A C 1
ATOM 708 O O . TYR A 1 87 ? -0.188 14.112 1.266 1.00 89.94 87 TYR A O 1
ATOM 716 N N . SER A 1 88 ? 0.543 13.495 -0.768 1.00 91.00 88 SER A N 1
ATOM 717 C CA . SER A 1 88 ? -0.735 13.728 -1.450 1.00 91.00 88 SER A CA 1
ATOM 718 C C . SER A 1 88 ? -1.839 12.814 -0.903 1.00 91.00 88 SER A C 1
ATOM 720 O O . SER A 1 88 ? -2.932 13.290 -0.603 1.00 91.00 88 SER A O 1
ATOM 722 N N . ALA A 1 89 ? -1.528 11.535 -0.665 1.00 92.25 89 ALA A N 1
ATOM 723 C CA . ALA A 1 89 ? -2.448 10.593 -0.028 1.00 92.25 89 ALA A CA 1
ATOM 724 C C . ALA A 1 89 ? -2.823 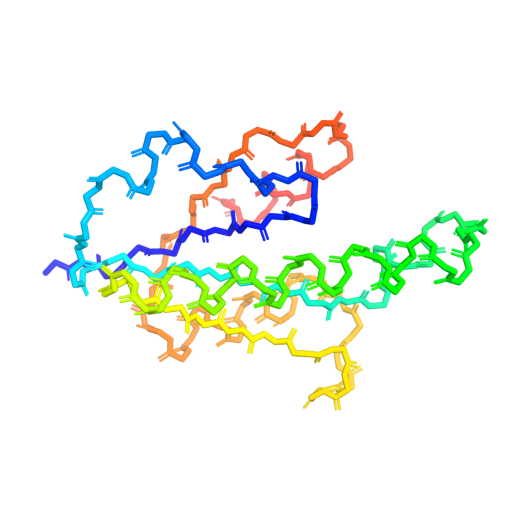11.026 1.402 1.00 92.25 89 ALA A C 1
ATOM 726 O O . ALA A 1 89 ? -3.992 10.968 1.777 1.00 92.25 89 ALA A O 1
ATOM 727 N N . CYS A 1 90 ? -1.862 11.513 2.196 1.00 91.88 90 CYS A N 1
ATOM 728 C CA . CYS A 1 90 ? -2.121 12.053 3.534 1.00 91.88 90 CYS A CA 1
ATOM 729 C C . CYS A 1 90 ? -3.115 13.221 3.507 1.00 91.88 90 CYS A C 1
ATOM 731 O O . CYS A 1 90 ? -4.020 13.264 4.342 1.00 91.88 90 CYS A O 1
ATOM 733 N N . GLN A 1 91 ? -2.977 14.136 2.541 1.00 92.44 91 GLN A N 1
ATOM 734 C CA . GLN A 1 91 ? -3.902 15.261 2.372 1.00 92.44 91 GLN A CA 1
ATOM 735 C C . GLN A 1 91 ? -5.301 14.795 1.956 1.00 92.44 91 GLN A C 1
ATOM 737 O O . GLN A 1 91 ? -6.288 15.252 2.527 1.00 92.44 91 GLN A O 1
ATOM 742 N N . GLU A 1 92 ? -5.394 13.862 1.006 1.00 92.81 92 GLU A N 1
ATOM 743 C CA . GLU A 1 92 ? -6.677 13.343 0.516 1.00 92.81 92 GLU A CA 1
ATOM 744 C C . GLU A 1 92 ? -7.439 12.557 1.594 1.00 92.81 92 GLU A C 1
ATOM 746 O O . GLU A 1 92 ? -8.646 12.722 1.761 1.00 92.81 92 GLU A O 1
ATOM 751 N N . ILE A 1 93 ? -6.726 11.734 2.367 1.00 92.94 93 ILE A N 1
ATOM 752 C CA . ILE A 1 93 ? -7.294 10.922 3.453 1.00 92.94 93 ILE A CA 1
ATOM 753 C C . ILE A 1 93 ? -7.558 11.777 4.708 1.00 92.94 93 ILE A C 1
ATOM 755 O O . ILE A 1 93 ? -8.343 11.388 5.576 1.00 92.94 93 ILE A O 1
ATOM 759 N N . GLY A 1 94 ? -6.914 12.941 4.829 1.00 91.94 94 GLY A N 1
ATOM 760 C CA . GLY A 1 94 ? -6.977 13.783 6.024 1.00 91.94 94 GLY A CA 1
ATOM 761 C C . GLY A 1 94 ? -6.268 13.154 7.227 1.00 91.94 94 GLY A C 1
ATOM 762 O O . GLY A 1 94 ? -6.717 13.307 8.363 1.00 91.94 94 GLY A O 1
ATOM 763 N N . SER A 1 95 ? -5.182 12.412 6.988 1.00 89.88 95 SER A N 1
ATOM 764 C CA . SER A 1 95 ? -4.388 11.757 8.031 1.00 89.88 95 SER A CA 1
ATOM 765 C C . SER A 1 95 ? -3.026 12.419 8.190 1.00 89.88 95 SER A C 1
ATOM 767 O O . SER A 1 95 ? -2.327 12.682 7.216 1.00 89.88 95 SER A O 1
ATOM 769 N N . SER A 1 96 ? -2.611 12.617 9.439 1.00 84.38 96 SER A N 1
ATOM 770 C CA . SER A 1 96 ? -1.245 13.006 9.806 1.00 84.38 96 SER A CA 1
ATOM 771 C C . SER A 1 96 ? -0.430 11.847 10.391 1.00 84.38 96 SER A C 1
ATOM 773 O O . SER A 1 96 ? 0.679 12.059 10.871 1.00 84.38 96 SER A O 1
ATOM 775 N N . SER A 1 97 ? -0.973 10.622 10.392 1.00 89.44 97 SER A N 1
ATOM 776 C CA . SER A 1 97 ? -0.339 9.449 10.997 1.00 89.44 97 SER A CA 1
ATOM 777 C C . SER A 1 97 ? -0.110 8.372 9.949 1.00 89.44 97 SER A C 1
ATOM 779 O O . SER A 1 97 ? -1.056 7.735 9.483 1.00 89.44 97 SER A O 1
ATOM 781 N N . VAL A 1 98 ? 1.160 8.152 9.617 1.00 90.19 98 VAL A N 1
ATOM 782 C CA . VAL A 1 98 ? 1.599 7.080 8.725 1.00 90.19 98 VAL A CA 1
ATOM 783 C C . VAL A 1 98 ? 2.332 6.025 9.543 1.00 90.19 98 VAL A C 1
ATOM 785 O O . VAL A 1 98 ? 3.269 6.321 10.280 1.00 90.19 98 VAL A O 1
ATOM 788 N N . VAL A 1 99 ? 1.911 4.773 9.400 1.00 91.88 99 VAL A N 1
ATOM 789 C CA . VAL A 1 99 ? 2.552 3.607 10.006 1.00 91.88 99 VAL A CA 1
ATOM 790 C C . VAL A 1 99 ? 3.073 2.712 8.889 1.00 91.88 99 VAL A C 1
ATOM 792 O O . VAL A 1 99 ? 2.376 2.454 7.909 1.00 91.88 99 VAL A O 1
ATOM 795 N N . CYS A 1 100 ? 4.298 2.225 9.048 1.00 88.38 100 CYS A N 1
ATOM 796 C CA . CYS A 1 100 ? 4.962 1.344 8.091 1.00 88.38 100 CYS A CA 1
ATOM 797 C C . CYS A 1 100 ? 5.353 0.037 8.790 1.00 88.38 100 CYS A C 1
ATOM 799 O O . CYS A 1 100 ? 5.659 0.044 9.985 1.00 88.38 100 CYS A O 1
ATOM 801 N N . GLN A 1 101 ? 5.349 -1.076 8.056 1.00 86.75 101 GLN A N 1
ATOM 802 C CA . GLN A 1 101 ? 6.085 -2.271 8.476 1.00 86.75 101 GLN A CA 1
ATOM 803 C C . GLN A 1 101 ? 7.587 -1.992 8.339 1.00 86.75 101 GLN A C 1
ATOM 805 O O . GLN A 1 101 ? 7.984 -1.136 7.542 1.00 86.75 101 GLN A O 1
ATOM 810 N N . GLU A 1 102 ? 8.416 -2.671 9.133 1.00 80.25 102 GLU A N 1
ATOM 811 C CA . GLU A 1 102 ? 9.867 -2.509 9.032 1.00 80.25 102 GLU A CA 1
ATOM 812 C C . GLU A 1 102 ? 10.321 -2.915 7.619 1.00 80.25 102 GLU A C 1
ATOM 814 O O . GLU A 1 102 ? 10.014 -4.028 7.193 1.00 80.25 102 GLU A O 1
ATOM 819 N N . PRO A 1 103 ? 10.959 -2.010 6.854 1.00 71.94 103 PRO A N 1
ATOM 820 C CA . PRO A 1 103 ? 11.402 -2.327 5.505 1.00 71.94 103 PRO A CA 1
ATOM 821 C C . PRO A 1 103 ? 12.690 -3.153 5.545 1.00 71.94 103 PRO A C 1
ATOM 823 O O . PRO A 1 103 ? 13.550 -2.925 6.401 1.00 71.94 103 PRO A O 1
ATOM 826 N N . ASP A 1 104 ? 12.856 -4.041 4.565 1.00 66.00 104 ASP A N 1
ATOM 827 C CA . ASP A 1 104 ? 14.039 -4.905 4.451 1.00 66.00 104 ASP A CA 1
ATOM 828 C C . ASP A 1 104 ? 15.318 -4.116 4.089 1.00 66.00 104 ASP A C 1
ATOM 830 O O . ASP A 1 104 ? 16.438 -4.556 4.360 1.00 66.00 104 ASP A O 1
ATOM 834 N N . GLU A 1 105 ? 15.176 -2.908 3.529 1.00 63.84 105 GLU A N 1
ATOM 835 C CA . GLU A 1 105 ? 16.289 -2.016 3.196 1.00 63.84 105 GLU A CA 1
ATOM 836 C C . GLU A 1 105 ? 16.491 -0.895 4.231 1.00 63.84 105 GLU A C 1
ATOM 838 O O . GLU A 1 105 ? 15.616 -0.058 4.479 1.00 63.84 105 GLU A O 1
ATOM 843 N N . TYR A 1 106 ? 17.720 -0.776 4.748 1.00 66.00 106 TYR A N 1
ATOM 844 C CA . TYR A 1 106 ? 18.111 0.303 5.668 1.00 66.00 106 TYR A CA 1
ATOM 845 C C . TYR A 1 106 ? 17.895 1.709 5.075 1.00 66.00 106 TYR A C 1
ATOM 847 O O . TYR A 1 106 ? 17.514 2.632 5.794 1.00 66.00 106 TYR A O 1
ATOM 855 N N . ARG A 1 107 ? 18.068 1.874 3.754 1.00 71.75 107 ARG A N 1
ATOM 856 C CA . ARG A 1 107 ? 17.791 3.132 3.034 1.00 71.75 107 ARG A CA 1
ATOM 857 C C . ARG A 1 107 ? 16.327 3.553 3.181 1.00 71.75 107 ARG A C 1
ATOM 859 O O . ARG A 1 107 ? 16.057 4.700 3.535 1.00 71.75 107 ARG A O 1
ATOM 866 N N . VAL A 1 108 ? 15.394 2.628 2.950 1.00 64.69 108 VAL A N 1
ATOM 867 C CA . VAL A 1 108 ? 13.947 2.876 3.070 1.00 64.69 108 VAL A CA 1
ATOM 868 C C . VAL A 1 108 ? 13.594 3.201 4.521 1.00 64.69 108 VAL A C 1
ATOM 870 O O . VAL A 1 108 ? 12.849 4.145 4.779 1.00 64.69 108 VAL A O 1
ATOM 873 N N . LYS A 1 109 ? 14.215 2.515 5.489 1.00 68.75 109 LYS A N 1
ATOM 874 C CA . LYS A 1 109 ? 14.064 2.834 6.918 1.00 68.75 109 LYS A CA 1
ATOM 875 C C . LYS A 1 109 ? 14.474 4.277 7.234 1.00 68.75 109 LYS A C 1
ATOM 877 O O . LYS A 1 109 ? 13.722 4.990 7.895 1.00 68.75 109 LYS A O 1
ATOM 882 N N . GLN A 1 110 ? 15.629 4.728 6.739 1.00 70.81 110 GLN A N 1
ATOM 883 C CA . GLN A 1 110 ? 16.098 6.108 6.929 1.00 70.81 110 GLN A CA 1
ATOM 884 C C . GLN A 1 110 ? 15.194 7.139 6.245 1.00 70.81 110 GLN A C 1
ATOM 886 O O . GLN A 1 110 ? 14.984 8.229 6.777 1.00 70.81 110 GLN A O 1
ATOM 891 N N . TYR A 1 111 ? 14.655 6.806 5.074 1.00 67.75 111 TYR A N 1
ATOM 892 C CA . TYR A 1 111 ? 13.731 7.667 4.343 1.00 67.75 111 TYR A CA 1
ATOM 893 C C . TYR A 1 111 ? 12.412 7.864 5.101 1.00 67.75 111 TYR A C 1
ATOM 895 O O . TYR A 1 111 ? 11.985 8.996 5.313 1.00 67.75 111 TYR A O 1
ATOM 903 N N . LEU A 1 112 ? 11.818 6.777 5.604 1.00 67.94 112 LEU A N 1
ATOM 904 C CA . LEU A 1 112 ? 10.589 6.823 6.401 1.00 67.94 112 LEU A CA 1
ATOM 905 C C . LEU A 1 112 ? 10.783 7.546 7.742 1.00 67.94 112 LEU A C 1
ATOM 907 O O . LEU A 1 112 ? 9.883 8.246 8.198 1.00 67.94 112 LEU A O 1
ATOM 911 N N . GLN A 1 113 ? 11.962 7.435 8.362 1.00 68.88 113 GLN A N 1
ATOM 912 C CA . GLN A 1 113 ? 12.285 8.189 9.580 1.00 68.88 113 GLN A CA 1
ATOM 913 C C . GLN A 1 113 ? 12.254 9.706 9.359 1.00 68.88 113 GLN A C 1
ATOM 915 O O . GLN A 1 113 ? 11.777 10.419 10.235 1.00 68.88 113 GLN A O 1
ATOM 920 N N . LYS A 1 114 ? 12.697 10.193 8.191 1.00 66.00 114 LYS A N 1
ATOM 921 C CA . LYS A 1 114 ? 12.654 11.624 7.841 1.00 66.00 114 LYS A CA 1
ATOM 922 C C . LYS A 1 114 ? 11.243 12.152 7.571 1.00 66.00 114 LYS A C 1
ATOM 924 O O . LYS A 1 114 ? 11.034 13.353 7.644 1.00 66.00 114 LYS A O 1
ATOM 929 N N . LEU A 1 115 ? 10.293 11.280 7.231 1.00 60.50 115 LEU A N 1
ATOM 930 C CA . LEU A 1 115 ? 8.892 11.664 7.009 1.00 60.50 115 LEU A CA 1
ATOM 931 C C . LEU A 1 115 ? 8.105 11.814 8.320 1.00 60.50 115 LEU A C 1
ATOM 933 O O . LEU A 1 115 ? 7.061 12.458 8.330 1.00 60.50 115 LEU A O 1
ATOM 937 N N . ASN A 1 116 ? 8.600 11.220 9.409 1.00 53.12 116 ASN A N 1
ATOM 938 C CA . ASN A 1 116 ? 7.993 11.282 10.742 1.00 53.12 116 ASN A CA 1
ATOM 939 C C . ASN A 1 116 ? 8.582 12.390 11.638 1.00 53.12 116 ASN A C 1
ATOM 941 O O . ASN A 1 116 ? 8.156 12.523 12.786 1.00 53.12 116 ASN A O 1
ATOM 945 N N . SER A 1 117 ? 9.578 13.133 11.144 1.00 43.00 117 SER A N 1
ATOM 946 C CA . SER A 1 117 ? 10.255 14.252 11.818 1.00 43.00 117 SER A CA 1
ATOM 947 C C . SER A 1 117 ? 9.843 15.585 11.216 1.00 43.00 117 SER A C 1
ATOM 949 O O . SER A 1 117 ? 9.535 16.507 11.998 1.00 43.00 117 SER A O 1
#

Sequence (117 aa):
MNPTIRLVLGDQLNPLHSWYTTTSKNITYVFIECKEEASYAPHHIQKVVGIFTSMRDFAQRLRDQGHQVWYHHILDSTAAELSSILYSACQEIGSSSVVCQEPDEYRVKQYLQKLNS

pLDDT: mean 84.55, std 13.34, range [43.0, 98.0]

Radius of gyration: 13.82 Å; chains: 1; bounding box: 33×29×32 Å

Secondary structure (DSSP, 8-state):
---EEEE--TT---TTSGGGGS--TTEEEEEE--HHHHHSS---HHHHHHHHHHHHHHHHHHHHTT-EEEEE-TTS-S---HHHHHHHHHHHHT--EEEEPPPSSHHHHHHHHHH--

Foldseek 3Di:
DAAAEEEDELVRLDCPDPVLPDADPSYEYEEEDAQCVVVVDPDDPVVSVVSVVSSVVSQVVSVVVVHHYDYYDHPNDPDRDPLVVVVVVCVVSVHPHYDYDDDPDPVVVVVVVVSND